Protein AF-A0A530ZPP9-F1 (afdb_monomer_lite)

Structure (mmCIF, N/CA/C/O backbone):
data_AF-A0A530ZPP9-F1
#
_entry.id   AF-A0A530ZPP9-F1
#
loop_
_atom_site.group_PDB
_atom_site.id
_atom_site.type_symbol
_atom_site.label_atom_id
_atom_site.label_alt_id
_atom_site.label_comp_id
_atom_site.label_asym_id
_atom_site.label_entity_id
_atom_site.label_seq_id
_atom_site.pdbx_PDB_ins_code
_atom_site.Cartn_x
_atom_site.Cartn_y
_atom_site.Cartn_z
_atom_site.occupancy
_atom_site.B_iso_or_equiv
_atom_site.auth_seq_id
_atom_site.auth_comp_id
_atom_site.auth_asym_id
_atom_site.auth_atom_id
_atom_site.pdbx_PDB_model_num
ATOM 1 N N . MET A 1 1 ? 25.646 28.816 -69.294 1.00 42.28 1 MET A N 1
ATOM 2 C CA . MET A 1 1 ? 26.643 28.433 -68.272 1.00 42.28 1 MET A CA 1
ATOM 3 C C . MET A 1 1 ? 25.909 28.017 -67.008 1.00 42.28 1 MET A C 1
ATOM 5 O O . MET A 1 1 ? 25.335 28.866 -66.337 1.00 42.28 1 MET A O 1
ATOM 9 N N . ALA A 1 2 ? 25.835 26.712 -66.741 1.00 52.06 2 ALA A N 1
ATOM 10 C CA . ALA A 1 2 ? 25.204 26.187 -65.536 1.00 52.06 2 ALA A CA 1
ATOM 11 C C . ALA A 1 2 ? 26.151 26.415 -64.351 1.00 52.06 2 ALA A C 1
ATOM 13 O O . ALA A 1 2 ? 27.218 25.814 -64.281 1.00 52.06 2 ALA A O 1
ATOM 14 N N . THR A 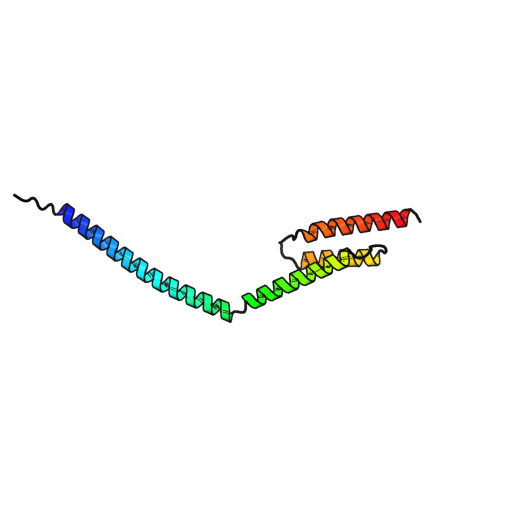1 3 ? 25.790 27.331 -63.453 1.00 53.12 3 THR A N 1
ATOM 15 C CA . THR A 1 3 ? 26.509 27.517 -62.190 1.00 53.12 3 THR A CA 1
ATOM 16 C C . THR A 1 3 ? 26.043 26.444 -61.221 1.00 53.12 3 THR A C 1
ATOM 18 O O . THR A 1 3 ? 25.147 26.657 -60.404 1.00 53.12 3 THR A O 1
ATOM 21 N N . ASP A 1 4 ? 26.635 25.259 -61.338 1.00 56.34 4 ASP A N 1
ATOM 22 C CA . ASP A 1 4 ? 26.508 24.252 -60.297 1.00 56.34 4 ASP A CA 1
ATOM 23 C C . ASP A 1 4 ? 27.199 24.821 -59.049 1.00 56.34 4 ASP A C 1
ATOM 25 O O . ASP A 1 4 ? 28.413 25.019 -59.024 1.00 56.34 4 ASP A O 1
ATOM 29 N N . ARG A 1 5 ? 26.406 25.268 -58.066 1.00 52.44 5 ARG A N 1
ATOM 30 C CA . ARG A 1 5 ? 26.916 25.952 -56.869 1.00 52.44 5 ARG A CA 1
ATOM 31 C C . ARG A 1 5 ? 27.391 24.885 -55.877 1.00 52.44 5 ARG A C 1
ATOM 33 O O . ARG A 1 5 ? 26.537 24.315 -55.190 1.00 52.44 5 ARG A O 1
ATOM 40 N N . PRO A 1 6 ? 28.708 24.667 -55.696 1.00 54.78 6 PRO A N 1
ATOM 41 C CA . PRO A 1 6 ? 29.235 23.604 -54.831 1.00 54.78 6 PRO A CA 1
ATOM 42 C C . PRO A 1 6 ? 28.736 23.709 -53.379 1.00 54.78 6 PRO A C 1
ATOM 44 O O . PRO A 1 6 ? 28.546 22.707 -52.698 1.00 54.78 6 PRO A O 1
ATOM 47 N N . LEU A 1 7 ? 28.410 24.921 -52.918 1.00 53.78 7 LEU A N 1
ATOM 48 C CA . LEU A 1 7 ? 27.868 25.176 -51.580 1.00 53.78 7 LEU A CA 1
ATOM 49 C C . LEU A 1 7 ? 26.506 24.501 -51.315 1.00 53.78 7 LEU A C 1
ATOM 51 O O . LEU A 1 7 ? 26.246 24.093 -50.184 1.00 53.78 7 LEU A O 1
ATOM 55 N N . ARG A 1 8 ? 25.635 24.352 -52.327 1.00 55.12 8 ARG A N 1
ATOM 56 C CA . ARG A 1 8 ? 24.322 23.690 -52.165 1.00 55.12 8 ARG A CA 1
ATOM 57 C C . ARG A 1 8 ? 24.448 22.168 -52.090 1.00 55.12 8 ARG A C 1
ATOM 59 O O . ARG A 1 8 ? 23.768 21.547 -51.270 1.00 55.12 8 ARG A O 1
ATOM 66 N N . ASN A 1 9 ? 25.340 21.580 -52.885 1.00 59.50 9 ASN A N 1
ATOM 67 C CA . ASN A 1 9 ? 25.601 20.140 -52.859 1.00 59.50 9 ASN A CA 1
ATOM 68 C C . ASN A 1 9 ? 26.268 19.739 -51.533 1.00 59.50 9 ASN A C 1
ATOM 70 O O . ASN A 1 9 ? 25.780 18.830 -50.863 1.00 59.50 9 ASN A O 1
ATOM 74 N N . ASN A 1 10 ? 27.236 20.527 -51.054 1.00 60.47 10 ASN A N 1
ATOM 75 C CA . ASN A 1 10 ? 27.898 20.304 -49.763 1.00 60.47 10 ASN A CA 1
ATOM 76 C C . ASN A 1 10 ? 26.936 20.433 -48.566 1.00 60.47 10 ASN A C 1
ATOM 78 O O . ASN A 1 10 ? 26.991 19.630 -47.634 1.00 60.47 10 ASN A O 1
ATOM 82 N N . ALA A 1 11 ? 26.012 21.403 -48.583 1.00 63.16 11 ALA A N 1
ATOM 83 C CA . ALA A 1 11 ? 24.990 21.535 -47.539 1.00 63.16 11 ALA A CA 1
ATOM 84 C C . ALA A 1 11 ? 24.013 20.342 -47.531 1.00 63.16 11 ALA A C 1
ATOM 86 O O . ALA A 1 11 ? 23.604 19.871 -46.467 1.00 63.16 11 ALA A O 1
ATOM 87 N N . THR A 1 12 ? 23.675 19.820 -48.712 1.00 75.25 12 THR A N 1
ATOM 88 C CA . THR A 1 12 ? 22.790 18.658 -48.880 1.00 75.25 12 THR A CA 1
ATOM 89 C C . THR A 1 12 ? 23.472 17.359 -48.441 1.00 75.25 12 THR A C 1
ATOM 91 O O . THR A 1 12 ? 22.853 16.530 -47.770 1.00 75.25 12 THR A O 1
ATOM 94 N N . GLU A 1 13 ? 24.762 17.196 -48.736 1.00 79.62 13 GLU A N 1
ATOM 95 C CA . GLU A 1 13 ? 25.572 16.067 -48.269 1.00 79.62 13 GLU A CA 1
ATOM 96 C C . GLU A 1 13 ? 25.809 16.107 -46.761 1.00 79.62 13 GLU A C 1
ATOM 98 O O . GLU A 1 13 ? 25.613 15.094 -46.091 1.00 79.62 13 GLU A O 1
ATOM 103 N N . ALA A 1 14 ? 26.119 17.276 -46.195 1.00 81.00 14 ALA A N 1
ATOM 104 C CA . ALA A 1 14 ? 26.258 17.447 -44.751 1.00 81.00 14 ALA A CA 1
ATOM 105 C C . ALA A 1 14 ? 24.946 17.135 -44.009 1.00 81.00 14 ALA A C 1
ATOM 107 O O . ALA A 1 14 ? 24.958 16.478 -42.964 1.00 81.00 14 ALA A O 1
ATOM 108 N N . MET A 1 15 ? 23.795 17.543 -44.557 1.00 82.56 15 MET A N 1
ATOM 109 C CA . MET A 1 15 ? 22.481 17.171 -44.018 1.00 82.56 15 MET A CA 1
ATOM 110 C C . MET A 1 15 ? 22.213 15.665 -44.129 1.00 82.56 15 MET A C 1
ATOM 112 O O . MET A 1 15 ? 21.731 15.055 -43.170 1.00 82.56 15 MET A O 1
ATOM 116 N N . ARG A 1 16 ? 22.567 15.038 -45.259 1.00 83.75 16 ARG A N 1
ATOM 117 C CA . ARG A 1 16 ? 22.436 13.586 -45.456 1.00 83.75 16 ARG A CA 1
ATOM 118 C C . ARG A 1 16 ? 23.319 12.806 -44.477 1.00 83.75 16 ARG A C 1
ATOM 120 O O . ARG A 1 16 ? 22.834 11.859 -43.859 1.00 83.75 16 ARG A O 1
ATOM 127 N N . ALA A 1 17 ? 24.561 13.241 -44.272 1.00 87.62 17 ALA A N 1
ATOM 128 C CA . ALA A 1 17 ? 25.501 12.652 -43.322 1.00 87.62 17 ALA A CA 1
ATOM 129 C C . ALA A 1 17 ? 25.013 12.794 -41.871 1.00 87.62 17 ALA A C 1
ATOM 131 O O . ALA A 1 17 ? 25.013 11.817 -41.122 1.00 87.62 17 ALA A O 1
ATOM 132 N N . ARG A 1 18 ? 24.502 13.972 -41.482 1.00 87.38 18 ARG A N 1
ATOM 133 C CA . ARG A 1 18 ? 23.890 14.184 -40.156 1.00 87.38 18 ARG A CA 1
ATOM 134 C C . ARG A 1 18 ? 22.678 13.285 -39.933 1.00 87.38 18 ARG A C 1
ATOM 136 O O . ARG A 1 18 ? 22.569 12.674 -38.874 1.00 87.38 18 ARG A O 1
ATOM 143 N N . ARG A 1 19 ? 21.794 13.159 -40.928 1.00 88.25 19 ARG A N 1
ATOM 144 C CA . ARG A 1 19 ? 20.623 12.271 -40.853 1.00 88.25 19 ARG A CA 1
ATOM 145 C C . ARG A 1 19 ? 21.029 10.802 -40.745 1.00 88.25 19 ARG A C 1
ATOM 147 O O . ARG A 1 19 ? 20.437 10.074 -39.953 1.00 88.25 19 ARG A O 1
ATOM 154 N N . ALA A 1 20 ? 22.031 10.371 -41.509 1.00 92.00 20 ALA A N 1
ATOM 155 C CA . ALA A 1 20 ? 22.562 9.013 -41.435 1.00 92.00 20 ALA A CA 1
ATOM 156 C C . ALA A 1 20 ? 23.167 8.722 -40.053 1.00 92.00 20 ALA A C 1
ATOM 158 O O . ALA A 1 20 ? 22.866 7.683 -39.467 1.00 92.00 20 ALA A O 1
ATOM 159 N N . ASN A 1 21 ? 23.936 9.666 -39.501 1.00 93.50 21 ASN A N 1
ATOM 160 C CA . ASN A 1 21 ? 24.504 9.549 -38.161 1.00 93.50 21 ASN A CA 1
ATOM 161 C C . ASN A 1 21 ? 23.410 9.494 -37.083 1.00 93.50 21 ASN A C 1
ATOM 163 O O . ASN A 1 21 ? 23.401 8.589 -36.256 1.00 93.50 21 ASN A O 1
ATOM 167 N N . TRP A 1 22 ? 22.421 10.393 -37.144 1.00 94.06 22 TRP A N 1
ATOM 168 C CA . TRP A 1 22 ? 21.278 10.375 -36.226 1.00 94.06 22 TRP A CA 1
ATOM 169 C C . TRP A 1 22 ? 20.526 9.040 -36.275 1.00 94.06 22 TRP A C 1
ATOM 171 O O . TRP A 1 22 ? 20.236 8.450 -35.238 1.00 94.06 22 TRP A O 1
ATOM 181 N N . LEU A 1 23 ? 20.266 8.517 -37.477 1.00 94.94 23 LEU A N 1
ATOM 182 C CA . LEU A 1 23 ? 19.579 7.240 -37.656 1.00 94.94 23 LEU A CA 1
ATOM 183 C C . LEU A 1 23 ? 20.409 6.062 -37.118 1.00 94.94 23 LEU A C 1
ATOM 185 O O . LEU A 1 23 ? 19.847 5.130 -36.540 1.00 94.94 23 LEU A O 1
ATOM 189 N N . ALA A 1 24 ? 21.731 6.090 -37.293 1.00 94.56 24 ALA A N 1
ATOM 190 C CA . ALA A 1 24 ? 22.631 5.083 -36.740 1.00 94.56 24 ALA A CA 1
ATOM 191 C C . ALA A 1 24 ? 22.619 5.105 -35.201 1.00 94.56 24 ALA A C 1
ATOM 193 O O . ALA A 1 24 ? 22.466 4.051 -34.575 1.00 94.56 24 ALA A O 1
ATOM 194 N N . THR A 1 25 ? 22.685 6.294 -34.598 1.00 93.25 25 THR A N 1
ATOM 195 C CA . THR A 1 25 ? 22.598 6.486 -33.144 1.00 93.25 25 THR A CA 1
ATOM 196 C C . THR A 1 25 ? 21.251 6.019 -32.599 1.00 93.25 25 THR A C 1
ATOM 198 O O . THR A 1 25 ? 21.219 5.167 -31.713 1.00 93.25 25 THR A O 1
ATOM 201 N N . ALA A 1 26 ? 20.141 6.453 -33.200 1.00 92.50 26 ALA A N 1
ATOM 202 C CA . ALA A 1 26 ? 18.797 6.055 -32.784 1.00 92.50 26 ALA A CA 1
ATOM 203 C C . ALA A 1 26 ? 18.590 4.531 -32.867 1.00 92.50 26 ALA A C 1
ATOM 205 O O . ALA A 1 26 ? 18.002 3.922 -31.972 1.00 92.50 26 ALA A O 1
ATOM 206 N N . LYS A 1 27 ? 19.119 3.871 -33.908 1.00 95.75 27 LYS A N 1
ATOM 207 C CA . LYS A 1 27 ? 19.085 2.400 -34.020 1.00 95.75 27 LYS A CA 1
ATOM 208 C C . LYS A 1 27 ? 19.876 1.719 -32.901 1.00 95.75 27 LYS A C 1
ATOM 210 O O . LYS A 1 27 ? 19.415 0.711 -32.357 1.00 95.75 27 LYS A O 1
ATOM 215 N N . ARG A 1 28 ? 21.052 2.251 -32.553 1.00 94.94 28 ARG A N 1
ATOM 216 C CA . ARG A 1 28 ? 21.882 1.731 -31.457 1.00 94.94 28 ARG A CA 1
ATOM 217 C C . ARG A 1 28 ? 21.174 1.884 -30.112 1.00 94.94 28 ARG A C 1
ATOM 219 O O . ARG A 1 28 ? 21.081 0.908 -29.368 1.00 94.94 28 ARG A O 1
ATOM 226 N N . GLU A 1 29 ? 20.635 3.062 -29.829 1.00 94.69 29 GLU A N 1
ATOM 227 C CA . GLU A 1 29 ? 19.889 3.348 -28.599 1.00 94.69 29 GLU A CA 1
ATOM 228 C C . GLU A 1 29 ? 18.638 2.479 -28.482 1.00 94.69 29 GLU A C 1
ATOM 230 O O . GLU A 1 29 ? 18.405 1.877 -27.435 1.00 94.69 29 GLU A O 1
ATOM 235 N N . LEU A 1 30 ? 17.886 2.302 -29.573 1.00 96.00 30 LEU A N 1
ATOM 236 C CA . LEU A 1 30 ? 16.723 1.416 -29.594 1.00 96.00 30 LEU A CA 1
ATOM 237 C C . LEU A 1 30 ? 17.106 -0.033 -29.261 1.00 96.00 30 LEU A C 1
ATOM 239 O O . LEU A 1 30 ? 16.384 -0.710 -28.524 1.00 96.00 30 LEU A O 1
ATOM 243 N N . LYS A 1 31 ? 18.239 -0.526 -29.778 1.00 96.12 31 LYS A N 1
ATOM 244 C CA . LYS A 1 31 ? 18.739 -1.871 -29.456 1.00 96.12 31 LYS A CA 1
ATOM 245 C C . LYS A 1 31 ? 19.060 -1.997 -27.963 1.00 96.12 31 LYS A C 1
ATOM 247 O O . LYS A 1 31 ? 18.653 -2.980 -27.344 1.00 96.12 31 LYS A O 1
ATOM 252 N N . ILE A 1 32 ? 19.729 -0.999 -27.385 1.00 95.56 32 ILE A N 1
ATOM 253 C CA . ILE A 1 32 ? 20.051 -0.961 -25.950 1.00 95.56 32 ILE A CA 1
ATOM 254 C C . ILE A 1 32 ? 18.767 -0.904 -25.116 1.00 95.56 32 ILE A C 1
ATOM 256 O O . ILE A 1 32 ? 18.600 -1.712 -24.206 1.00 95.56 32 ILE A O 1
ATOM 260 N N . GLY A 1 33 ? 17.824 -0.027 -25.463 1.00 95.00 33 GLY A N 1
ATOM 261 C CA . GLY A 1 33 ? 16.548 0.113 -24.763 1.00 95.00 33 GLY A CA 1
ATOM 262 C C . GLY A 1 33 ? 15.718 -1.173 -24.776 1.00 95.00 33 GLY A C 1
ATOM 263 O O . GLY A 1 33 ? 15.154 -1.558 -23.750 1.00 95.00 33 GLY A O 1
ATOM 264 N N . LYS A 1 34 ? 15.698 -1.901 -25.902 1.00 97.00 34 LYS A N 1
ATOM 265 C CA . LYS A 1 34 ? 15.049 -3.221 -25.987 1.00 97.00 34 LYS A CA 1
ATOM 266 C C . LYS A 1 34 ? 15.697 -4.233 -25.04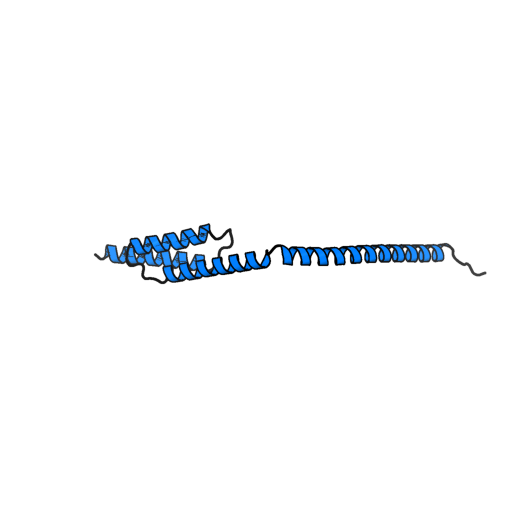0 1.00 97.00 34 LYS A C 1
ATOM 268 O O . LYS A 1 34 ? 14.981 -4.897 -24.293 1.00 97.00 34 LYS A O 1
ATOM 273 N N . LEU A 1 35 ? 17.029 -4.324 -25.028 1.00 96.06 35 LEU A N 1
ATOM 274 C CA . LEU A 1 35 ? 17.756 -5.227 -24.126 1.00 96.06 35 LEU A CA 1
ATOM 275 C C . LEU A 1 35 ? 17.533 -4.859 -22.656 1.00 96.06 35 LEU A C 1
ATOM 277 O O . LEU A 1 35 ? 17.257 -5.735 -21.838 1.00 96.06 35 LEU A O 1
ATOM 281 N N . TYR A 1 36 ? 17.576 -3.569 -22.334 1.00 95.44 36 TYR A N 1
ATOM 282 C CA . TYR A 1 36 ? 17.304 -3.060 -20.995 1.00 95.44 36 TYR A CA 1
ATOM 283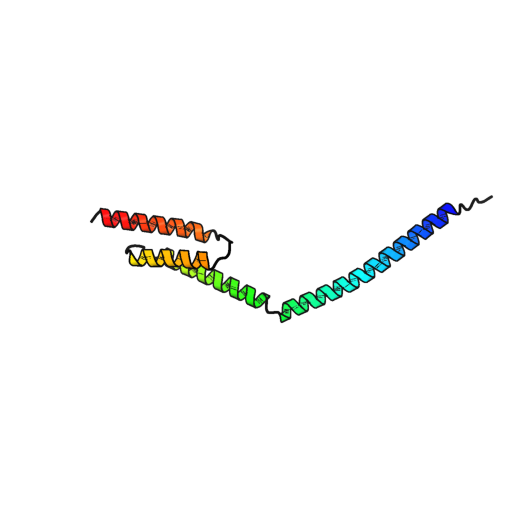 C C . TYR A 1 36 ? 15.888 -3.421 -20.527 1.00 95.44 36 TYR A C 1
ATOM 285 O O . TYR A 1 36 ? 15.711 -3.932 -19.420 1.00 95.44 36 TYR A O 1
ATOM 293 N N . LYS A 1 37 ? 14.871 -3.246 -21.383 1.00 95.81 37 LYS A N 1
ATOM 294 C CA . LYS A 1 37 ? 13.483 -3.627 -21.071 1.00 95.81 37 LYS A CA 1
ATOM 295 C C . LYS A 1 37 ? 13.340 -5.131 -20.821 1.00 95.81 37 LYS A C 1
ATOM 297 O O . LYS A 1 37 ? 12.648 -5.538 -19.889 1.00 95.81 37 LYS A O 1
ATOM 302 N N . VAL A 1 38 ? 14.009 -5.963 -21.619 1.00 96.00 38 VAL A N 1
ATOM 303 C CA . VAL A 1 38 ? 14.008 -7.422 -21.418 1.00 96.00 38 VAL A CA 1
ATOM 304 C C . VAL A 1 38 ? 14.653 -7.785 -20.078 1.00 96.00 38 VAL A C 1
ATOM 306 O O . VAL A 1 38 ? 14.059 -8.532 -19.300 1.00 96.00 38 VAL A O 1
ATOM 309 N N . GLN A 1 39 ? 15.823 -7.222 -19.766 1.00 94.19 39 GLN A N 1
ATOM 310 C CA . GLN A 1 39 ? 16.532 -7.510 -18.514 1.00 94.19 39 GLN A CA 1
ATOM 311 C C . GLN A 1 39 ? 15.758 -7.031 -17.285 1.00 94.19 39 GLN A C 1
ATOM 313 O O . GLN A 1 39 ? 15.609 -7.783 -16.327 1.00 94.19 39 GLN A O 1
ATOM 318 N N . THR A 1 40 ? 15.200 -5.821 -17.318 1.00 92.75 40 THR A N 1
ATOM 319 C CA . THR A 1 40 ? 14.371 -5.300 -16.218 1.00 92.75 40 THR A CA 1
ATOM 320 C C . THR A 1 40 ? 13.108 -6.132 -16.010 1.00 92.75 40 THR A C 1
ATOM 322 O O . THR A 1 40 ? 12.771 -6.445 -14.871 1.00 92.75 40 THR A O 1
ATOM 325 N N . THR A 1 41 ? 12.451 -6.579 -17.084 1.00 91.94 41 THR A N 1
ATOM 326 C CA . THR A 1 41 ? 11.299 -7.494 -16.988 1.00 91.94 41 THR A CA 1
ATOM 327 C C . THR A 1 41 ? 11.701 -8.833 -16.364 1.00 91.94 41 THR A C 1
ATOM 329 O O . THR A 1 41 ? 11.005 -9.340 -15.482 1.00 91.94 41 THR A O 1
ATOM 332 N N . ARG A 1 42 ? 12.852 -9.388 -16.769 1.00 92.62 42 ARG A N 1
ATOM 333 C CA . ARG A 1 42 ? 13.393 -10.630 -16.200 1.00 92.62 42 ARG A CA 1
ATOM 334 C C . ARG A 1 42 ? 13.690 -10.478 -14.711 1.00 92.62 42 ARG A C 1
ATOM 336 O O . ARG A 1 42 ? 13.233 -11.293 -13.916 1.00 92.62 42 ARG A O 1
ATOM 343 N N . LEU A 1 43 ? 14.417 -9.426 -14.336 1.00 92.31 43 LEU A N 1
ATOM 344 C CA . LEU A 1 43 ? 14.770 -9.137 -12.946 1.00 92.31 43 LEU A CA 1
ATOM 345 C C . LEU A 1 43 ? 13.524 -8.922 -12.094 1.00 92.31 43 LEU A C 1
ATOM 347 O O . LEU A 1 43 ? 13.430 -9.497 -11.017 1.00 92.31 43 LEU A O 1
ATOM 351 N N . ARG A 1 44 ? 12.528 -8.185 -12.595 1.00 89.75 44 ARG A N 1
ATOM 352 C CA . ARG A 1 44 ? 11.249 -8.012 -11.903 1.00 89.75 44 ARG A CA 1
ATOM 353 C C . ARG A 1 44 ? 10.579 -9.357 -11.618 1.00 89.75 44 ARG A C 1
ATOM 355 O O . ARG A 1 44 ? 10.234 -9.611 -10.466 1.00 89.75 44 ARG A O 1
ATOM 362 N N . LYS A 1 45 ? 10.475 -10.237 -12.622 1.00 87.69 45 LYS A N 1
ATOM 363 C CA . LYS A 1 45 ? 9.859 -11.567 -12.474 1.00 87.69 45 LYS A CA 1
ATOM 364 C C . LYS A 1 45 ? 10.597 -12.444 -11.456 1.00 87.69 45 LYS A C 1
ATOM 366 O O . LYS A 1 45 ? 9.950 -13.100 -10.649 1.00 87.69 45 LYS A O 1
ATOM 371 N N . VAL A 1 46 ? 11.931 -12.450 -11.485 1.00 92.12 46 VAL A N 1
ATOM 372 C CA . VAL A 1 46 ? 12.750 -13.299 -10.598 1.00 92.12 46 VAL A CA 1
ATOM 373 C C . VAL A 1 46 ? 12.863 -12.717 -9.186 1.00 92.12 46 VAL A C 1
ATOM 375 O O . VAL A 1 46 ? 12.946 -13.469 -8.225 1.00 92.12 46 VAL A O 1
ATOM 378 N N . SER A 1 47 ? 12.811 -11.392 -9.037 1.00 88.94 47 SER A N 1
ATOM 379 C CA . SER A 1 47 ? 12.970 -10.725 -7.738 1.00 88.94 47 SER A CA 1
ATOM 380 C C . SER A 1 47 ? 11.883 -11.056 -6.711 1.00 88.94 47 SER A C 1
ATOM 382 O O . SER A 1 47 ? 12.054 -10.744 -5.538 1.00 88.94 47 SER A O 1
ATOM 384 N N . GLY A 1 48 ? 10.733 -11.599 -7.135 1.00 89.69 48 GLY A N 1
ATOM 385 C CA . GLY A 1 48 ? 9.580 -11.801 -6.251 1.00 89.69 48 GLY A CA 1
ATOM 386 C C . GLY A 1 48 ? 9.013 -10.494 -5.676 1.00 89.69 48 GLY A C 1
ATOM 387 O O . GLY A 1 48 ? 8.204 -10.513 -4.753 1.00 89.69 48 GLY A O 1
ATOM 388 N N . MET A 1 49 ? 9.414 -9.335 -6.205 1.00 88.62 49 MET A N 1
ATOM 389 C CA . MET A 1 49 ? 9.023 -8.042 -5.648 1.00 88.62 49 MET A CA 1
ATOM 390 C C . MET A 1 49 ? 7.514 -7.809 -5.743 1.00 88.62 49 MET A C 1
ATOM 392 O O . MET A 1 49 ? 6.923 -7.246 -4.826 1.00 88.62 49 MET A O 1
ATOM 396 N N . ASP A 1 50 ? 6.881 -8.243 -6.834 1.00 89.75 50 ASP A N 1
ATOM 397 C CA . ASP A 1 50 ? 5.438 -8.076 -7.014 1.00 89.75 50 ASP A CA 1
ATOM 398 C C . ASP A 1 50 ? 4.643 -8.922 -6.004 1.00 89.75 50 ASP A C 1
ATOM 400 O O . ASP A 1 50 ? 3.671 -8.432 -5.431 1.00 89.75 50 ASP A O 1
ATOM 404 N N . THR A 1 51 ? 5.089 -10.146 -5.697 1.00 90.06 51 THR A N 1
ATOM 405 C CA . THR A 1 51 ? 4.440 -10.990 -4.680 1.00 90.06 51 THR A CA 1
ATOM 406 C C . THR A 1 51 ? 4.672 -10.449 -3.272 1.00 90.06 51 THR A C 1
ATOM 408 O O . THR A 1 51 ? 3.735 -10.413 -2.475 1.00 90.06 51 THR A O 1
ATOM 411 N N . ALA A 1 52 ? 5.875 -9.956 -2.965 1.00 88.69 52 ALA A N 1
ATOM 412 C CA . ALA A 1 52 ? 6.161 -9.292 -1.694 1.00 88.69 52 ALA A CA 1
ATOM 413 C C . ALA A 1 52 ? 5.305 -8.026 -1.504 1.00 88.69 52 ALA A C 1
ATOM 415 O O . ALA A 1 52 ? 4.712 -7.837 -0.443 1.00 88.69 52 ALA A O 1
ATOM 416 N N . LYS A 1 53 ? 5.167 -7.198 -2.549 1.00 88.62 53 LYS A N 1
ATOM 417 C CA . LYS A 1 53 ? 4.287 -6.018 -2.542 1.00 88.62 53 LYS A CA 1
ATOM 418 C C . LYS A 1 53 ? 2.824 -6.397 -2.333 1.00 88.62 53 LYS A C 1
ATOM 420 O O . LYS A 1 53 ? 2.155 -5.762 -1.523 1.00 88.62 53 LYS A O 1
ATOM 425 N N . ALA A 1 54 ? 2.338 -7.430 -3.021 1.00 90.25 54 ALA A N 1
ATOM 426 C CA . ALA A 1 54 ? 0.970 -7.914 -2.855 1.00 90.25 54 ALA A CA 1
ATOM 427 C C . ALA A 1 54 ? 0.713 -8.416 -1.425 1.00 90.25 54 ALA A C 1
ATOM 429 O O . ALA A 1 54 ? -0.292 -8.051 -0.820 1.00 90.25 54 ALA A O 1
ATOM 430 N N . ARG A 1 55 ? 1.650 -9.180 -0.846 1.00 90.19 55 ARG A N 1
ATOM 431 C CA . ARG A 1 55 ? 1.563 -9.645 0.548 1.00 90.19 55 ARG A CA 1
ATOM 432 C C . ARG A 1 55 ? 1.559 -8.488 1.541 1.00 90.19 55 ARG A C 1
ATOM 434 O O . ARG A 1 55 ? 0.729 -8.475 2.441 1.00 90.19 55 ARG A O 1
ATOM 441 N N . ALA A 1 56 ? 2.433 -7.501 1.355 1.00 88.81 56 ALA A N 1
ATOM 442 C CA . ALA A 1 56 ? 2.465 -6.315 2.206 1.00 88.81 56 ALA A CA 1
ATOM 443 C C . ALA A 1 56 ? 1.158 -5.508 2.114 1.00 88.81 56 ALA A C 1
ATOM 445 O O . ALA A 1 56 ? 0.641 -5.057 3.134 1.00 88.81 56 ALA A O 1
ATOM 446 N N . ALA A 1 57 ? 0.593 -5.361 0.912 1.00 87.38 57 ALA A N 1
ATOM 447 C CA . ALA A 1 57 ? -0.693 -4.697 0.715 1.00 87.38 57 ALA A CA 1
ATOM 448 C C . ALA A 1 57 ? -1.846 -5.457 1.391 1.00 87.38 57 ALA A C 1
ATOM 450 O O . ALA A 1 57 ? -2.657 -4.840 2.079 1.00 87.38 57 ALA A O 1
ATOM 451 N N . ALA A 1 58 ? -1.891 -6.785 1.248 1.00 89.81 58 ALA A N 1
ATOM 452 C CA . ALA A 1 58 ? -2.895 -7.629 1.894 1.00 89.81 58 ALA A CA 1
ATOM 453 C C . ALA A 1 58 ? -2.789 -7.579 3.427 1.00 89.81 58 ALA A C 1
ATOM 455 O O . ALA A 1 58 ? -3.798 -7.398 4.101 1.00 89.81 58 ALA A O 1
ATOM 456 N N . ALA A 1 59 ? -1.573 -7.659 3.975 1.00 89.44 59 ALA A N 1
ATOM 457 C CA . ALA A 1 59 ? -1.337 -7.547 5.413 1.00 89.44 59 ALA A CA 1
ATOM 458 C C . ALA A 1 59 ? -1.749 -6.170 5.954 1.00 89.44 59 ALA A C 1
ATOM 460 O O . ALA A 1 59 ? -2.409 -6.083 6.985 1.00 89.44 59 ALA A O 1
ATOM 461 N N . LYS A 1 60 ? -1.424 -5.090 5.229 1.00 87.50 60 LYS A N 1
ATOM 462 C CA . LYS A 1 60 ? -1.853 -3.732 5.585 1.00 87.50 60 LYS A CA 1
ATOM 463 C C . LYS A 1 60 ? -3.377 -3.601 5.598 1.00 87.50 60 LYS A C 1
ATOM 465 O O . LYS A 1 60 ? -3.913 -2.988 6.514 1.00 87.50 60 LYS A O 1
ATOM 470 N N . LYS A 1 61 ? -4.060 -4.172 4.601 1.00 88.25 61 LYS A N 1
ATOM 471 C CA . LYS A 1 61 ? -5.525 -4.184 4.554 1.00 88.25 61 LYS A CA 1
ATOM 472 C C . LYS A 1 61 ? -6.105 -4.954 5.741 1.00 88.25 61 LYS A C 1
ATOM 474 O O . LYS A 1 61 ? -6.899 -4.395 6.477 1.00 88.25 61 LYS A O 1
ATOM 479 N N . SER A 1 62 ? -5.633 -6.177 5.978 1.00 90.69 62 SER A N 1
ATOM 480 C CA . SER A 1 62 ? -6.092 -6.996 7.104 1.00 90.69 62 SER A CA 1
ATOM 481 C C . SER A 1 62 ? -5.885 -6.306 8.453 1.00 90.69 62 SER A C 1
ATOM 483 O O . SER A 1 62 ? -6.745 -6.414 9.320 1.00 90.69 62 SER A O 1
ATOM 485 N N . LEU A 1 63 ? -4.776 -5.583 8.635 1.00 89.44 63 LEU A N 1
ATOM 486 C CA . LEU A 1 63 ? -4.549 -4.792 9.841 1.00 89.44 63 LEU A CA 1
ATOM 487 C C . LEU A 1 63 ? -5.560 -3.641 9.964 1.00 89.44 63 LEU A C 1
ATOM 489 O O . LEU A 1 63 ? -6.065 -3.414 11.056 1.00 89.44 63 LEU A O 1
ATOM 493 N N . SER A 1 64 ? -5.867 -2.938 8.868 1.00 89.38 64 SER A N 1
ATOM 494 C CA . SER A 1 64 ? -6.890 -1.880 8.867 1.00 89.38 64 SER A CA 1
ATOM 495 C C . SER A 1 64 ? -8.281 -2.421 9.209 1.00 89.38 64 SER A C 1
ATOM 497 O O . SER A 1 64 ? -8.970 -1.878 10.075 1.00 89.38 64 SER A O 1
ATOM 499 N N . ASP A 1 65 ? -8.661 -3.542 8.591 1.00 90.69 65 ASP A N 1
ATOM 500 C CA . ASP A 1 65 ? -9.949 -4.200 8.822 1.00 90.69 65 ASP A CA 1
ATOM 501 C C . ASP A 1 65 ? -10.089 -4.616 10.302 1.00 90.69 65 ASP A C 1
ATOM 503 O O . ASP A 1 65 ? -11.122 -4.378 10.925 1.00 90.69 65 ASP A O 1
ATOM 507 N N . LEU A 1 66 ? -9.023 -5.164 10.904 1.00 93.19 66 LEU A N 1
ATOM 508 C CA . LEU A 1 66 ? -8.999 -5.528 12.325 1.00 93.19 66 LEU A CA 1
ATOM 509 C C . LEU A 1 66 ? -9.133 -4.317 13.251 1.00 93.19 66 LEU A C 1
ATOM 511 O O . LEU A 1 66 ? -9.874 -4.376 14.229 1.00 93.19 66 LEU A O 1
ATOM 515 N N . VAL A 1 67 ? -8.425 -3.223 12.964 1.00 91.62 67 VAL A N 1
ATOM 516 C CA . VAL A 1 67 ? -8.522 -2.000 13.774 1.00 91.62 67 VAL A CA 1
ATOM 517 C C . VAL A 1 67 ? -9.929 -1.422 13.680 1.00 91.62 67 VAL A C 1
ATOM 519 O O . VAL A 1 67 ? -10.499 -1.075 14.707 1.00 91.62 67 VAL A O 1
ATOM 522 N N . THR A 1 68 ? -10.523 -1.400 12.486 1.00 90.56 68 THR A N 1
ATOM 523 C CA . THR A 1 68 ? -11.913 -0.963 12.294 1.00 90.56 68 THR A CA 1
ATOM 524 C C . THR A 1 68 ? -12.875 -1.799 13.132 1.00 90.56 68 THR A C 1
ATOM 526 O O . THR A 1 68 ? -13.640 -1.238 13.912 1.00 90.56 68 THR A O 1
ATOM 529 N N . ALA A 1 69 ? -12.764 -3.128 13.070 1.00 91.88 69 ALA A N 1
ATOM 530 C CA . ALA A 1 69 ? -13.601 -4.022 13.865 1.00 91.88 69 ALA A CA 1
ATOM 531 C C . ALA A 1 69 ? -13.434 -3.802 15.382 1.00 91.88 69 ALA A C 1
ATOM 533 O O . ALA A 1 69 ? -14.413 -3.853 16.121 1.00 91.88 69 ALA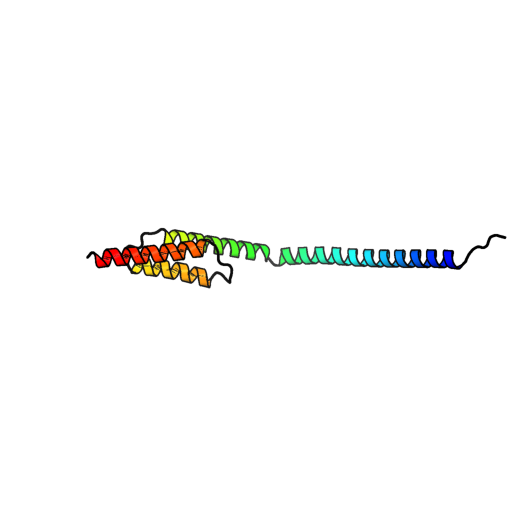 A O 1
ATOM 534 N N . ILE A 1 70 ? -12.212 -3.525 15.860 1.00 92.25 70 ILE A N 1
ATOM 535 C CA . ILE A 1 70 ? -11.952 -3.168 17.267 1.00 92.25 70 ILE A CA 1
ATOM 536 C C . ILE A 1 70 ? -12.619 -1.833 17.624 1.00 92.25 70 ILE A C 1
ATOM 538 O O . ILE A 1 70 ? -13.192 -1.690 18.705 1.00 92.25 70 ILE A O 1
ATOM 542 N N . MET A 1 71 ? -12.550 -0.848 16.731 1.00 89.81 71 MET A N 1
ATOM 543 C CA . MET A 1 71 ? -13.115 0.479 16.963 1.00 89.81 71 MET A CA 1
ATOM 544 C C . MET A 1 71 ? -14.647 0.482 16.999 1.00 89.81 71 MET A C 1
ATOM 546 O O . MET A 1 71 ? -15.216 1.263 17.766 1.00 89.81 71 MET A O 1
ATOM 550 N N . GLU A 1 72 ? -15.296 -0.408 16.246 1.00 90.00 72 GLU A N 1
ATOM 551 C CA . GLU A 1 72 ? -16.755 -0.600 16.221 1.00 90.00 72 GLU A CA 1
ATOM 552 C C . GLU A 1 72 ? -17.317 -1.251 17.497 1.00 90.00 72 GLU A C 1
ATOM 554 O O . GLU A 1 72 ? -18.505 -1.105 17.784 1.00 90.00 72 GLU A O 1
ATOM 559 N N . GLN A 1 73 ? -16.488 -1.935 18.295 1.00 88.19 73 GLN A N 1
ATOM 560 C CA . GLN A 1 73 ? -16.939 -2.518 19.563 1.00 88.19 73 GLN A CA 1
ATOM 561 C C . GLN A 1 73 ? -17.325 -1.431 20.584 1.00 88.19 73 GLN A C 1
ATOM 563 O O . GLN A 1 73 ? -16.699 -0.370 20.611 1.00 88.19 73 GLN A O 1
ATOM 568 N N . PRO A 1 74 ? -18.296 -1.665 21.481 1.00 80.69 74 PRO A N 1
ATOM 569 C CA . PRO A 1 74 ? -18.624 -0.719 22.547 1.00 80.69 74 PRO A CA 1
ATOM 570 C C . PRO A 1 74 ? -17.428 -0.447 23.476 1.00 80.69 74 PRO A C 1
ATOM 572 O O . PRO A 1 74 ? -16.732 -1.365 23.903 1.00 80.69 74 PRO A O 1
ATOM 575 N N . GLY A 1 75 ? -17.185 0.827 23.798 1.00 75.12 75 GLY A N 1
ATOM 576 C CA . GLY A 1 75 ? -16.110 1.273 24.696 1.00 75.12 75 GLY A CA 1
ATOM 577 C C . GLY A 1 75 ? -16.576 1.483 26.138 1.00 75.12 75 GLY A C 1
ATOM 578 O O . GLY A 1 75 ? -16.297 2.528 26.710 1.00 75.12 75 GLY A O 1
ATOM 579 N N . THR A 1 76 ? -17.319 0.534 26.710 1.00 79.56 76 THR A N 1
ATOM 580 C CA . THR A 1 76 ? -17.991 0.693 28.019 1.00 79.56 76 THR A CA 1
ATOM 581 C C . THR A 1 76 ? -17.085 0.434 29.226 1.00 79.56 76 THR A C 1
ATOM 583 O O . THR A 1 76 ? -17.506 0.597 30.367 1.00 79.56 76 THR A O 1
ATOM 586 N N . THR A 1 77 ? -15.834 0.020 29.006 1.00 86.12 77 THR A N 1
ATOM 587 C CA . THR A 1 77 ? -14.854 -0.230 30.071 1.00 86.12 77 THR A CA 1
ATOM 588 C C . THR A 1 77 ? -13.512 0.415 29.746 1.00 86.12 77 THR A C 1
ATOM 590 O O . THR A 1 77 ? -13.127 0.549 28.581 1.00 86.12 77 THR A O 1
ATOM 593 N N . MET A 1 78 ? -12.749 0.771 30.785 1.00 85.56 78 MET A N 1
ATOM 594 C CA . MET A 1 78 ? -11.389 1.304 30.629 1.00 85.56 78 MET A CA 1
ATOM 595 C C . MET A 1 78 ? -10.459 0.309 29.911 1.00 85.56 78 MET A C 1
ATOM 597 O O . MET A 1 78 ? -9.631 0.707 29.094 1.00 85.56 78 MET A O 1
ATOM 601 N N . GLU A 1 79 ? -10.626 -0.992 30.159 1.00 88.19 79 GLU A N 1
ATOM 602 C CA . GLU A 1 79 ? -9.883 -2.053 29.466 1.00 88.19 79 GLU A CA 1
ATOM 603 C C . GLU A 1 79 ? -10.178 -2.061 27.958 1.00 88.19 79 GLU A C 1
ATOM 605 O O . GLU A 1 79 ? -9.249 -2.086 27.148 1.00 88.19 79 GLU A O 1
ATOM 610 N N . GLY A 1 80 ? -11.453 -1.946 27.564 1.00 88.12 80 GLY A N 1
ATOM 611 C CA . GLY A 1 80 ? -11.846 -1.826 26.158 1.00 88.12 80 GLY A CA 1
ATOM 612 C C . GLY A 1 80 ? -11.259 -0.579 25.491 1.00 88.12 80 GLY A C 1
ATOM 613 O O . GLY A 1 80 ? -10.786 -0.637 24.353 1.00 88.12 80 GLY A O 1
ATOM 614 N N . MET A 1 81 ? -11.197 0.536 26.222 1.00 89.69 81 MET A N 1
ATOM 615 C CA . MET A 1 81 ? -10.583 1.779 25.744 1.00 89.69 81 MET A CA 1
ATOM 616 C C . MET A 1 81 ? -9.075 1.652 25.513 1.00 89.69 81 MET A C 1
ATOM 618 O O . MET A 1 81 ? -8.562 2.145 24.503 1.00 89.69 81 MET A O 1
ATOM 622 N N 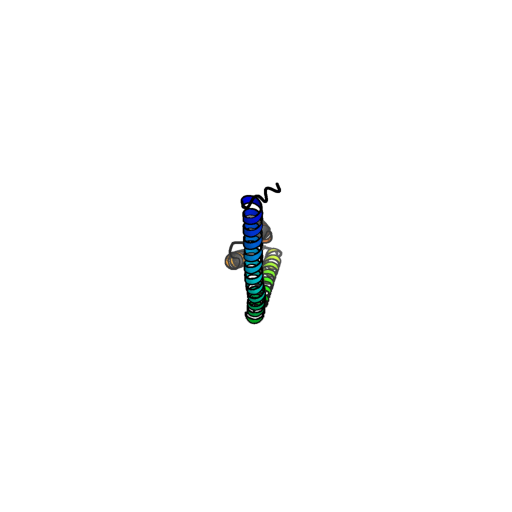. LEU A 1 82 ? -8.362 0.945 26.394 1.00 90.44 82 LEU A N 1
ATOM 623 C CA . LEU A 1 82 ? -6.937 0.659 26.217 1.00 90.44 82 LEU A CA 1
ATOM 624 C C . LEU A 1 82 ? -6.682 -0.213 24.983 1.00 90.44 82 LEU A C 1
ATOM 626 O O . LEU A 1 82 ? -5.758 0.080 24.223 1.00 90.44 82 LEU A O 1
ATOM 630 N N . ILE A 1 83 ? -7.518 -1.226 24.735 1.00 92.00 83 ILE A N 1
ATOM 631 C CA . ILE A 1 83 ? -7.412 -2.082 23.542 1.00 92.00 83 ILE A CA 1
ATOM 632 C C . ILE A 1 83 ? -7.591 -1.250 22.263 1.00 92.00 83 ILE A C 1
ATOM 634 O O . ILE A 1 83 ? -6.767 -1.345 21.348 1.00 92.00 83 ILE A O 1
ATOM 638 N N . LYS A 1 84 ? -8.605 -0.374 22.211 1.00 93.06 84 LYS A N 1
ATOM 639 C CA . LYS A 1 84 ? -8.816 0.539 21.073 1.00 93.06 84 LYS A CA 1
ATOM 640 C C . LYS A 1 84 ? -7.612 1.460 20.843 1.00 93.06 84 LYS A C 1
ATOM 642 O O . LYS A 1 84 ? -7.117 1.575 19.720 1.00 93.06 84 LYS A O 1
ATOM 647 N N . ALA A 1 85 ? -7.078 2.068 21.904 1.00 90.25 85 ALA A N 1
ATOM 648 C CA . ALA A 1 85 ? -5.902 2.937 21.813 1.00 90.25 85 ALA A CA 1
ATOM 649 C C . ALA A 1 85 ? -4.644 2.180 21.337 1.00 90.25 85 ALA A C 1
ATOM 651 O O . ALA A 1 85 ? -3.872 2.688 20.511 1.00 90.25 85 ALA A O 1
ATOM 652 N N . GLN A 1 86 ? -4.443 0.948 21.812 1.00 91.81 86 GLN A N 1
ATOM 653 C CA . GLN A 1 86 ? -3.347 0.079 21.379 1.00 91.81 86 GLN A CA 1
ATOM 654 C C . GLN A 1 86 ? -3.477 -0.314 19.903 1.00 91.81 86 GLN A C 1
ATOM 656 O O . GLN A 1 86 ? -2.468 -0.315 19.190 1.00 91.81 86 GLN A O 1
ATOM 661 N N . ALA A 1 87 ? -4.693 -0.586 19.422 1.00 90.88 87 ALA A N 1
ATOM 662 C CA . ALA A 1 87 ? -4.958 -0.913 18.023 1.00 90.88 87 ALA A CA 1
ATOM 663 C C . ALA A 1 87 ? -4.574 0.248 17.087 1.00 90.88 87 ALA A C 1
ATOM 665 O O . ALA A 1 87 ? -3.771 0.060 16.167 1.00 90.88 87 ALA A O 1
ATOM 666 N N . VAL A 1 88 ? -5.040 1.468 17.385 1.00 89.00 88 VAL A N 1
ATOM 667 C CA . VAL A 1 88 ? -4.692 2.681 16.617 1.00 89.00 88 VAL A CA 1
ATOM 668 C C . VAL A 1 88 ? -3.184 2.949 16.654 1.00 89.00 88 VAL A C 1
ATOM 670 O O . VAL A 1 88 ? -2.561 3.234 15.628 1.00 89.00 88 VAL A O 1
ATOM 673 N N . THR A 1 89 ? -2.555 2.798 17.822 1.00 88.00 89 THR A N 1
ATOM 674 C CA . THR A 1 89 ? -1.105 3.003 17.972 1.00 88.00 89 THR A CA 1
ATOM 675 C C . THR A 1 89 ? -0.297 1.990 17.158 1.00 88.00 89 THR A C 1
ATOM 677 O O . THR A 1 89 ? 0.694 2.352 16.517 1.00 88.00 89 THR A O 1
ATOM 680 N N . THR A 1 90 ? -0.714 0.723 17.163 1.00 88.25 90 THR A N 1
ATOM 681 C CA . THR A 1 90 ? -0.065 -0.359 16.407 1.00 88.25 90 THR A CA 1
ATOM 682 C C . THR A 1 90 ? -0.158 -0.109 14.908 1.00 88.25 90 THR A C 1
ATOM 684 O O . THR A 1 90 ? 0.843 -0.226 14.199 1.00 88.25 90 THR A O 1
ATOM 687 N N . PHE A 1 91 ? -1.327 0.320 14.434 1.00 85.94 91 PHE A N 1
ATOM 688 C CA . PHE A 1 91 ? -1.521 0.707 13.043 1.00 85.94 91 PHE A CA 1
ATOM 689 C C . PHE A 1 91 ? -0.613 1.869 12.631 1.00 85.94 91 PHE A C 1
ATOM 691 O O . PHE A 1 91 ? 0.113 1.767 11.642 1.00 85.94 91 PHE A O 1
ATOM 698 N N . ASN A 1 92 ? -0.576 2.943 13.422 1.00 83.62 92 ASN A N 1
ATOM 699 C CA . ASN A 1 92 ? 0.253 4.115 13.129 1.00 83.62 92 ASN A CA 1
ATOM 700 C C . ASN A 1 92 ? 1.752 3.783 13.080 1.00 83.62 92 ASN A C 1
ATOM 702 O O . ASN A 1 92 ? 2.473 4.328 12.247 1.00 83.62 92 ASN A O 1
ATOM 706 N N . LYS A 1 93 ? 2.227 2.852 13.919 1.00 82.69 93 LYS A N 1
ATOM 707 C CA . LYS A 1 93 ? 3.613 2.355 13.867 1.00 82.69 93 LYS A CA 1
ATOM 708 C C . LYS A 1 93 ? 3.891 1.510 12.621 1.00 82.69 93 LYS A C 1
ATOM 710 O O . LYS A 1 93 ? 4.975 1.604 12.052 1.00 82.69 93 LYS A O 1
ATOM 715 N N . ALA A 1 94 ? 2.931 0.686 12.201 1.00 78.94 94 ALA A N 1
ATOM 716 C CA . ALA A 1 94 ? 3.077 -0.193 11.041 1.00 78.94 94 ALA A CA 1
ATOM 717 C C . ALA A 1 94 ? 3.027 0.567 9.702 1.00 78.94 94 ALA A C 1
ATOM 719 O O . ALA A 1 94 ? 3.559 0.104 8.689 1.00 78.94 94 ALA A O 1
ATOM 720 N N . ILE A 1 95 ? 2.389 1.738 9.676 1.00 76.31 95 ILE A N 1
ATOM 721 C CA . ILE A 1 95 ? 2.154 2.502 8.454 1.00 76.31 95 ILE A CA 1
ATOM 722 C C . ILE A 1 95 ? 3.187 3.626 8.346 1.00 76.31 95 ILE A C 1
ATOM 724 O O . ILE A 1 95 ? 3.037 4.709 8.901 1.00 76.31 95 ILE A O 1
ATOM 728 N N . ALA A 1 96 ? 4.232 3.408 7.549 1.00 56.84 96 ALA A N 1
ATOM 729 C CA . ALA A 1 96 ? 5.172 4.472 7.213 1.00 56.84 96 ALA A CA 1
ATOM 730 C C . ALA A 1 96 ? 4.477 5.572 6.373 1.00 56.84 96 ALA A C 1
ATOM 732 O O . ALA A 1 96 ? 4.177 5.368 5.195 1.00 56.84 96 ALA A O 1
ATOM 733 N N . ARG A 1 97 ? 4.235 6.746 6.978 1.00 55.81 97 ARG A N 1
ATOM 734 C CA . ARG A 1 97 ? 3.939 8.065 6.357 1.00 55.81 97 ARG A CA 1
ATOM 735 C C . ARG A 1 97 ? 2.722 8.224 5.428 1.00 55.81 97 ARG A C 1
ATOM 737 O O . ARG A 1 97 ? 2.423 9.353 5.053 1.00 55.81 97 ARG A O 1
ATOM 744 N N . LYS A 1 98 ? 2.000 7.168 5.050 1.00 58.97 98 LYS A N 1
ATOM 745 C CA . LYS A 1 98 ? 0.724 7.296 4.321 1.00 58.97 98 LYS A CA 1
ATOM 746 C C . LYS A 1 98 ? -0.434 7.273 5.308 1.00 58.97 98 LYS A C 1
ATOM 748 O O . LYS A 1 98 ? -0.862 6.180 5.657 1.00 58.97 98 LYS A O 1
ATOM 753 N N . TYR A 1 99 ? -0.929 8.445 5.703 1.00 54.81 99 TYR A N 1
ATOM 754 C CA . TYR A 1 99 ? -2.185 8.598 6.442 1.00 54.81 99 TYR A CA 1
ATOM 755 C C . TYR A 1 99 ? -3.341 8.030 5.602 1.00 54.81 99 TYR A C 1
ATOM 757 O O . TYR A 1 99 ? -3.652 8.595 4.552 1.00 54.81 99 TYR A O 1
ATOM 765 N N . PRO A 1 100 ? -3.937 6.886 5.973 1.00 63.66 100 PRO A N 1
ATOM 766 C CA . PRO A 1 100 ? -5.193 6.460 5.378 1.00 63.66 100 PRO A CA 1
ATOM 767 C C . PRO A 1 100 ? -6.340 7.231 6.046 1.00 63.66 100 PRO A C 1
ATOM 769 O O . PRO A 1 100 ? -6.299 7.460 7.252 1.00 63.66 100 PRO A O 1
ATOM 772 N N . LEU A 1 101 ? -7.365 7.603 5.272 1.00 65.50 101 LEU A N 1
ATOM 773 C CA . LEU A 1 101 ? -8.561 8.317 5.760 1.00 65.50 101 LEU A CA 1
ATOM 774 C C . LEU A 1 101 ? -9.235 7.600 6.949 1.00 65.50 101 LEU A C 1
ATOM 776 O O . LEU A 1 101 ? -9.797 8.236 7.832 1.00 65.50 101 LEU A O 1
ATOM 780 N N . GLU A 1 102 ? -9.109 6.273 7.007 1.00 70.19 102 GLU A N 1
ATOM 781 C CA . GLU A 1 102 ? -9.568 5.413 8.106 1.00 70.19 102 GLU A CA 1
ATOM 782 C C . GLU A 1 102 ? -8.973 5.821 9.470 1.00 70.19 102 GLU A C 1
ATOM 784 O O . GLU A 1 102 ? -9.670 5.805 10.482 1.00 70.19 102 GLU A O 1
ATOM 789 N N . GLY A 1 103 ? -7.711 6.267 9.502 1.00 68.69 103 GLY A N 1
ATOM 790 C CA . GLY A 1 103 ? -7.035 6.669 10.738 1.00 68.69 103 GLY A CA 1
ATOM 791 C C . GLY A 1 103 ? -7.625 7.923 11.389 1.00 68.69 103 GLY A C 1
ATOM 792 O O . GLY A 1 103 ? -7.630 8.028 12.615 1.00 68.69 103 GLY A O 1
ATOM 793 N N . GLU A 1 104 ? -8.154 8.854 10.591 1.00 72.06 104 GLU A N 1
ATOM 794 C CA . GLU A 1 104 ? -8.830 10.055 11.105 1.00 72.06 104 GLU A CA 1
ATOM 795 C C . GLU A 1 104 ? -10.183 9.700 11.736 1.00 72.06 104 GLU A C 1
ATOM 797 O O . GLU A 1 104 ? -10.514 10.191 12.818 1.00 72.06 104 GLU A O 1
ATOM 802 N N . LEU A 1 105 ? -10.927 8.780 11.112 1.00 82.00 105 LEU A N 1
ATOM 803 C CA . LEU A 1 105 ? -12.197 8.273 11.639 1.00 82.00 105 LEU A CA 1
ATOM 804 C C . LEU A 1 105 ? -12.007 7.547 12.976 1.00 82.00 105 LEU A C 1
ATOM 806 O O . LEU A 1 105 ? -12.765 7.791 13.915 1.00 82.00 105 LEU A O 1
ATOM 810 N N . TRP A 1 106 ? -10.974 6.710 13.108 1.00 87.50 106 TRP A N 1
ATOM 811 C CA . TRP A 1 106 ? -10.708 6.011 14.369 1.00 87.50 106 TRP A CA 1
ATOM 812 C C . TRP A 1 106 ? -10.307 6.957 15.500 1.00 87.50 106 TRP A C 1
ATOM 814 O O . TRP A 1 106 ? -10.699 6.738 16.643 1.00 87.50 106 TRP A O 1
ATOM 824 N N . ALA A 1 107 ? -9.563 8.028 15.209 1.00 82.50 107 ALA A N 1
ATOM 825 C CA . ALA A 1 107 ? -9.233 9.031 16.220 1.00 82.50 107 ALA A CA 1
ATOM 826 C C . ALA A 1 107 ? -10.502 9.705 16.772 1.00 82.50 107 ALA A C 1
ATOM 828 O O . ALA A 1 107 ? -10.655 9.831 17.990 1.00 82.50 107 ALA A O 1
ATOM 829 N N . ALA A 1 108 ? -11.442 10.062 15.891 1.00 84.31 108 ALA A N 1
ATOM 830 C CA . ALA A 1 108 ? -12.735 10.614 16.289 1.00 84.31 108 ALA A CA 1
ATOM 831 C C . ALA A 1 108 ? -13.582 9.603 17.086 1.00 84.31 108 ALA A C 1
ATOM 833 O O . ALA A 1 108 ? -14.132 9.949 18.131 1.00 84.31 108 ALA A O 1
ATOM 834 N N . GLN A 1 109 ? -13.645 8.341 16.646 1.00 85.25 109 GLN A N 1
ATOM 835 C CA . GLN A 1 109 ? -14.368 7.270 17.348 1.00 85.25 109 GLN A CA 1
ATOM 836 C C . GLN A 1 109 ? -13.780 6.970 18.733 1.00 85.25 109 GLN A C 1
ATOM 838 O O . GLN A 1 109 ? -14.526 6.726 19.686 1.00 85.25 109 GLN A O 1
ATOM 843 N N . LEU A 1 110 ? -12.450 7.003 18.865 1.00 86.88 110 LEU A N 1
ATOM 844 C CA . LEU A 1 110 ? -11.776 6.821 20.147 1.00 86.88 110 LEU A CA 1
ATOM 845 C C . LEU A 1 110 ? -12.121 7.973 21.092 1.00 86.88 110 LEU A C 1
ATOM 847 O O . LEU A 1 110 ? -12.513 7.718 22.227 1.00 86.88 110 LEU A O 1
ATOM 851 N N . ALA A 1 111 ? -12.040 9.219 20.618 1.00 84.94 111 ALA A N 1
ATOM 852 C CA . ALA A 1 111 ? -12.406 10.396 21.404 1.00 84.94 111 ALA A CA 1
ATOM 853 C C . ALA A 1 111 ? -13.876 10.353 21.857 1.00 84.94 111 ALA A C 1
ATOM 855 O O . ALA A 1 111 ? -14.159 10.597 23.028 1.00 84.94 111 ALA A O 1
ATOM 856 N N . ALA A 1 112 ? -14.798 9.970 20.968 1.00 86.00 112 ALA A N 1
ATOM 857 C CA . ALA A 1 112 ? -16.208 9.789 21.311 1.00 86.00 112 ALA A CA 1
ATOM 858 C C . ALA A 1 112 ? -16.404 8.707 22.388 1.00 86.00 112 ALA A C 1
ATOM 860 O O . ALA A 1 112 ? -17.131 8.929 23.353 1.00 86.00 112 ALA A O 1
ATOM 861 N N . SER A 1 113 ? -15.699 7.575 22.269 1.00 85.56 113 SER A N 1
ATOM 862 C CA . SER A 1 113 ? -15.766 6.492 23.260 1.00 85.56 113 SER A CA 1
ATOM 863 C C . SER A 1 113 ? -15.212 6.931 24.630 1.00 85.56 113 SER A C 1
ATOM 865 O O . SER A 1 113 ? -15.786 6.583 25.658 1.00 85.56 113 SER A O 1
ATOM 867 N N . VAL A 1 114 ? -14.143 7.745 24.668 1.00 86.44 114 VAL A N 1
ATOM 868 C CA . VAL A 1 114 ? -13.616 8.332 25.921 1.00 86.44 114 VAL A CA 1
ATOM 869 C C . VAL A 1 114 ? -14.654 9.245 26.575 1.00 86.44 114 VAL A C 1
ATOM 871 O O . VAL A 1 114 ? -14.881 9.144 27.779 1.00 86.44 114 VAL A O 1
ATOM 874 N N . LEU A 1 115 ? -15.275 10.137 25.796 1.00 85.88 115 LEU A N 1
ATOM 875 C CA . LEU A 1 115 ? -16.277 11.076 26.307 1.00 85.88 115 LEU A CA 1
ATOM 876 C C . LEU A 1 115 ? -17.501 10.347 26.868 1.00 85.88 115 LEU A C 1
ATOM 878 O O . LEU A 1 115 ? -17.982 10.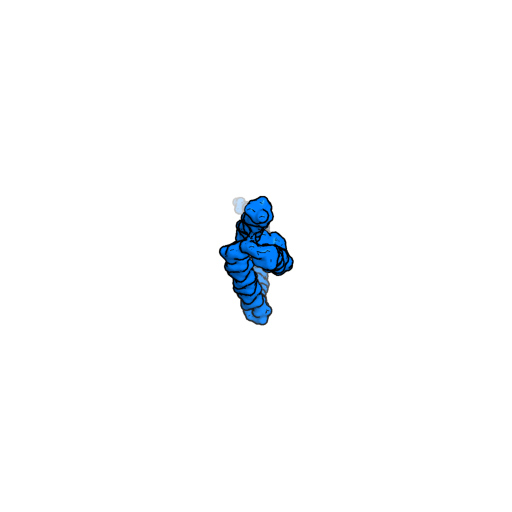712 27.939 1.00 85.88 115 LEU A O 1
ATOM 882 N N . GLN A 1 116 ? -17.963 9.301 26.181 1.00 85.06 116 GLN A N 1
ATOM 883 C CA . GLN A 1 116 ? -19.070 8.476 26.651 1.00 85.06 116 GLN A CA 1
ATOM 884 C C . GLN A 1 116 ? -18.739 7.815 27.997 1.00 85.06 116 GLN A C 1
ATOM 886 O O . GLN A 1 116 ? -19.473 8.015 28.964 1.00 85.06 116 GLN A O 1
ATOM 891 N N . LEU A 1 117 ? -17.600 7.122 28.095 1.00 85.38 117 LEU A N 1
ATOM 892 C CA . LEU A 1 117 ? -17.183 6.456 29.333 1.00 85.38 117 LEU A CA 1
ATOM 893 C C . LEU A 1 117 ? -17.032 7.446 30.502 1.00 85.38 117 LEU A C 1
ATOM 895 O O . LEU A 1 117 ? -17.449 7.161 31.623 1.00 85.38 117 LEU A O 1
ATOM 899 N N . ALA A 1 118 ? -16.464 8.627 30.242 1.00 84.44 118 ALA A N 1
ATOM 900 C CA . ALA A 1 118 ? -16.327 9.676 31.250 1.00 84.44 118 ALA A CA 1
ATOM 901 C C . ALA A 1 118 ? -17.690 10.219 31.717 1.00 84.44 118 ALA A C 1
ATOM 903 O O . ALA A 1 118 ? -17.866 10.491 32.902 1.00 84.44 118 ALA A O 1
ATOM 904 N N . SER A 1 119 ? -18.656 10.358 30.803 1.00 81.94 119 SER A N 1
ATOM 905 C CA . SER A 1 119 ? -20.008 10.821 31.136 1.00 81.94 119 SER A CA 1
ATOM 906 C C . SER A 1 119 ? -20.802 9.800 31.958 1.00 81.94 119 SER A C 1
ATOM 908 O O . SER A 1 119 ? -21.483 10.183 32.906 1.00 81.94 119 SER A O 1
ATOM 910 N N . GLU A 1 120 ? -20.659 8.507 31.657 1.00 78.69 120 GLU A N 1
ATOM 911 C CA . GLU A 1 120 ? -21.293 7.414 32.405 1.00 78.69 120 GLU A CA 1
ATOM 912 C C . GLU A 1 120 ? -20.694 7.285 33.817 1.00 78.69 120 GLU A C 1
ATOM 914 O O . GLU A 1 120 ? -21.425 7.123 34.795 1.00 78.69 120 GLU A O 1
ATOM 919 N N . GLY A 1 121 ? -19.373 7.449 33.948 1.00 70.81 121 GLY A N 1
ATOM 920 C CA . GLY A 1 121 ? -18.690 7.457 35.244 1.00 70.81 121 GLY A CA 1
ATOM 921 C C . GLY A 1 121 ? -18.981 8.690 36.110 1.00 70.81 121 GLY A C 1
ATOM 922 O O . GLY A 1 121 ? -18.905 8.592 37.327 1.00 70.81 121 GLY A O 1
ATOM 923 N N . ALA A 1 122 ? -19.327 9.836 35.513 1.00 60.94 122 ALA A N 1
ATOM 924 C CA . ALA A 1 122 ? -19.714 11.050 36.243 1.00 60.94 122 ALA A CA 1
ATOM 925 C C . ALA A 1 122 ? -21.190 11.058 36.690 1.00 60.94 122 ALA A C 1
ATOM 927 O O . ALA A 1 122 ? -21.568 11.866 37.536 1.00 60.94 122 ALA A O 1
ATOM 928 N N . ALA A 1 123 ? -22.024 10.194 36.103 1.00 57.75 123 ALA A N 1
ATOM 929 C CA . ALA A 1 123 ? -23.436 10.026 36.449 1.00 57.75 123 ALA A CA 1
ATOM 930 C C . ALA A 1 123 ? -23.684 8.932 37.512 1.00 57.75 123 ALA A C 1
ATOM 932 O O . ALA A 1 123 ? -24.839 8.696 37.872 1.00 57.75 123 ALA A O 1
ATOM 933 N N . SER A 1 124 ? -22.618 8.269 37.982 1.00 48.69 124 SER A N 1
ATOM 934 C CA . SER A 1 124 ? -22.614 7.220 39.016 1.00 48.69 124 SER A CA 1
ATOM 935 C C . SER A 1 124 ? -22.132 7.770 40.356 1.00 48.69 124 SER A C 1
ATOM 937 O O . SER A 1 124 ? -22.641 7.297 41.395 1.00 48.69 124 SER A O 1
#

Sequence (124 aa):
MATDRPLRNNATEAMRARRANWLATAKRELKIGKLYKVQTTRLRKVSGMDTAKARAAAAKKSLSDLVTAIMEQPGTTMEGMLIKAQAVTTFNKAIARKYPLEGELWAAQLAASVLQLASEGAAS

Foldseek 3Di:
DDCPPVVVVVVVVVVVVVVVVVVVVVVVVVVVVVVVVVVVVVCVVVVCVVVVVVVLVVVLVVLLVVLVVLLPDQLQDPVSLVVNVVSLVVNVVSDPPDDDPSSVVSVVSSVVNVVVNVVVVVVD

pLDDT: mean 82.91, std 13.05, range [42.28, 97.0]

Secondary structure (DSSP, 8-state):
-----HHHHHHHHHHHHHHHHHHHHHHHHHHHHHHHHHHHHHHHHHTTHHHHHHHHHHHHHHHHHHHHHHHHS---SHHHHHHHHHHHHHHHHHS-S---HHHHHHHHHHHHHHHHHHHHHH--

Radius of gyration: 33.38 Å; chains: 1; bounding box: 53×42×107 Å